Protein AF-E1NRY7-F1 (afdb_monomer)

Sequence (95 aa):
MFLQKSIFLHPTLELSDQSSWYYIGEILNELGKRLRSKGYDGYNLLSANGVAAGQSVKHFHFHVIPRKKNDGINAWPNFETKPNNTSDFFEKVKF

Radius of gyration: 16.64 Å; Cα contacts (8 Å, |Δi|>4): 71; chains: 1; bounding box: 38×37×38 Å

Organism: NCBI:txid879297

Foldseek 3Di:
DVVVVQCQQAPFPVVDDPVSVVVVVVVVVVVQVVLVVVPFPGKDWDWQGGVVSPRPDRYTDIDIGGHHVPPVDDPDDDCPDDPPDPPVVCVVPPD

Nearest PDB structures (foldseek):
  7p8p-assembly2_B  TM=8.524E-01  e=1.163E-02  Homo sapiens
  6fit-assembly1_A-2  TM=8.338E-01  e=1.017E-02  Homo sapiens
  3fit-assembly1_A-2  TM=7.633E-01  e=8.306E-03  Homo sapiens
  7p8p-assembly2_C  TM=8.706E-01  e=2.440E-02  Homo sapiens
  4fit-assembly1_A-2  TM=8.184E-01  e=1.629E-02  Homo sapiens

Mean predicted aligned error: 6.91 Å

Structure (mmCIF, N/CA/C/O backbone):
data_AF-E1NRY7-F1
#
_entry.id   AF-E1NRY7-F1
#
loop_
_atom_site.group_PDB
_atom_site.id
_atom_site.type_symbol
_atom_site.label_atom_id
_atom_site.label_alt_id
_atom_site.label_comp_id
_atom_site.label_asym_id
_atom_site.label_entity_id
_atom_site.labe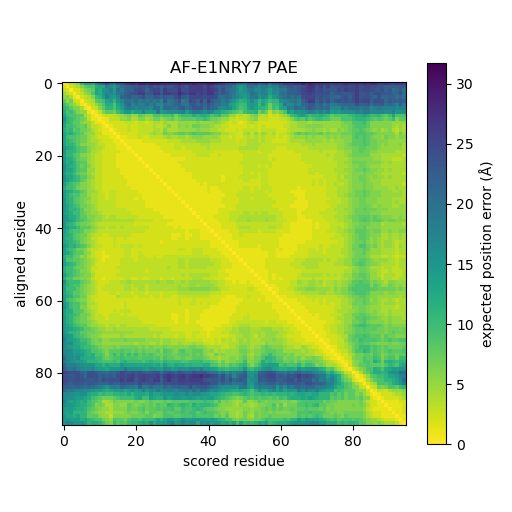l_seq_id
_atom_site.pdbx_PDB_ins_code
_atom_site.Cartn_x
_atom_site.Cartn_y
_atom_site.Cartn_z
_atom_site.occupancy
_atom_site.B_iso_or_equiv
_atom_site.auth_seq_id
_atom_site.auth_comp_id
_atom_site.auth_asym_id
_atom_site.auth_atom_id
_atom_site.pdbx_PDB_model_num
ATOM 1 N N . MET A 1 1 ? 16.464 -6.034 -23.395 1.00 46.00 1 MET A N 1
ATOM 2 C CA . MET A 1 1 ? 15.734 -5.038 -24.219 1.00 46.00 1 MET A CA 1
ATOM 3 C C . MET A 1 1 ? 14.198 -5.146 -24.143 1.00 46.00 1 MET A C 1
ATOM 5 O O . MET A 1 1 ? 13.545 -4.129 -24.321 1.00 46.00 1 MET A O 1
ATOM 9 N N . PHE A 1 2 ? 13.596 -6.313 -23.844 1.00 44.88 2 PHE A N 1
ATOM 10 C CA . PHE A 1 2 ? 12.127 -6.459 -23.715 1.00 44.88 2 PHE A CA 1
ATOM 11 C C . PHE A 1 2 ? 11.543 -6.006 -22.357 1.00 44.88 2 PHE A C 1
ATOM 13 O O . PHE A 1 2 ? 10.509 -5.345 -2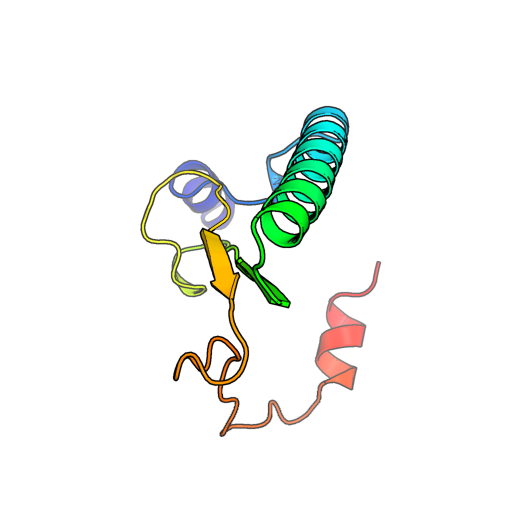2.340 1.00 44.88 2 PHE A O 1
ATOM 20 N N . LEU A 1 3 ? 12.228 -6.271 -21.236 1.00 49.75 3 LEU A N 1
ATOM 21 C CA . LEU A 1 3 ? 11.802 -5.843 -19.887 1.00 49.75 3 LEU A CA 1
ATOM 22 C C . LEU A 1 3 ? 11.664 -4.317 -19.755 1.00 49.75 3 LEU A C 1
ATOM 24 O O . LEU A 1 3 ? 10.681 -3.823 -19.212 1.00 49.75 3 LEU A O 1
ATOM 28 N N . GLN A 1 4 ? 12.600 -3.569 -20.344 1.00 47.81 4 GLN A N 1
ATOM 29 C CA . GLN A 1 4 ? 12.604 -2.106 -20.300 1.00 47.81 4 GLN A CA 1
ATOM 30 C C . GLN A 1 4 ? 11.377 -1.490 -20.988 1.00 47.81 4 GLN A C 1
ATOM 32 O O . GLN A 1 4 ? 10.865 -0.489 -20.511 1.00 47.81 4 GLN A O 1
ATOM 37 N N . LYS A 1 5 ? 10.850 -2.098 -22.065 1.00 46.72 5 LYS A N 1
ATOM 38 C CA . LYS A 1 5 ? 9.644 -1.592 -22.749 1.00 46.72 5 LYS A CA 1
ATOM 39 C C . LYS A 1 5 ? 8.358 -1.840 -21.951 1.00 46.72 5 LYS A C 1
ATOM 41 O O . LYS A 1 5 ? 7.434 -1.041 -22.040 1.00 46.72 5 LYS A O 1
ATOM 46 N N . SER A 1 6 ? 8.301 -2.922 -21.170 1.00 51.91 6 SER A N 1
ATOM 47 C CA . SER A 1 6 ? 7.141 -3.267 -20.334 1.00 51.91 6 SER A CA 1
ATOM 48 C C . SER A 1 6 ? 6.963 -2.307 -19.155 1.00 51.91 6 SER A C 1
ATOM 50 O O . SER A 1 6 ? 5.835 -1.925 -18.851 1.00 51.91 6 SER A O 1
ATOM 52 N N . ILE A 1 7 ? 8.067 -1.894 -18.524 1.00 54.91 7 ILE A N 1
ATOM 53 C CA . ILE A 1 7 ? 8.069 -0.984 -17.365 1.00 54.91 7 ILE A CA 1
ATOM 54 C C . ILE A 1 7 ? 7.437 0.376 -17.710 1.00 54.91 7 ILE A C 1
ATOM 56 O O . ILE A 1 7 ? 6.683 0.928 -16.917 1.00 54.91 7 ILE A O 1
ATOM 60 N N . PHE A 1 8 ? 7.646 0.890 -18.928 1.00 57.25 8 PHE A N 1
ATOM 61 C CA . PHE A 1 8 ? 7.015 2.147 -19.363 1.00 57.25 8 PHE A CA 1
ATOM 62 C C . PHE A 1 8 ? 5.531 2.008 -19.732 1.00 57.25 8 PHE A C 1
ATOM 64 O O . PHE A 1 8 ? 4.821 3.008 -19.801 1.00 57.25 8 PHE A O 1
ATOM 71 N N . LEU A 1 9 ? 5.047 0.787 -19.976 1.00 66.19 9 LEU A N 1
ATOM 72 C CA . LEU A 1 9 ? 3.634 0.526 -20.262 1.00 66.19 9 LEU A CA 1
ATOM 73 C C . LEU A 1 9 ? 2.817 0.308 -18.988 1.00 66.19 9 LEU A C 1
ATOM 75 O O . LEU A 1 9 ? 1.629 0.601 -19.007 1.00 66.19 9 LEU A O 1
ATOM 79 N N . HIS A 1 10 ? 3.424 -0.194 -17.912 1.00 77.19 10 HIS A N 1
ATOM 80 C CA . HIS A 1 10 ? 2.789 -0.353 -16.602 1.00 77.19 10 HIS A CA 1
ATOM 81 C C . HIS A 1 10 ? 3.778 0.103 -15.528 1.00 77.19 10 HIS A C 1
ATOM 83 O O . HIS A 1 10 ? 4.527 -0.726 -15.016 1.00 77.19 10 HIS A O 1
ATOM 89 N N . PRO A 1 11 ? 3.815 1.412 -15.222 1.00 83.75 11 PRO A N 1
ATOM 90 C CA . PRO A 1 11 ? 4.664 1.952 -14.178 1.00 83.75 11 PRO A CA 1
ATOM 91 C C . PRO A 1 11 ? 4.431 1.249 -12.842 1.00 83.75 11 PRO A C 1
ATOM 93 O O . PRO A 1 11 ? 3.293 1.125 -12.381 1.00 83.75 11 PRO A O 1
ATOM 96 N N . THR A 1 12 ? 5.524 0.825 -12.233 1.00 90.25 12 THR A N 1
ATOM 97 C CA . THR A 1 12 ? 5.601 0.072 -10.982 1.00 90.25 12 THR A CA 1
ATOM 98 C C . THR A 1 12 ? 6.397 0.857 -9.942 1.00 90.25 12 THR A C 1
ATOM 100 O O . THR A 1 12 ? 6.948 1.925 -10.224 1.00 90.25 12 THR A O 1
ATOM 103 N N . LEU A 1 13 ? 6.412 0.347 -8.715 1.00 91.44 13 LEU A N 1
ATOM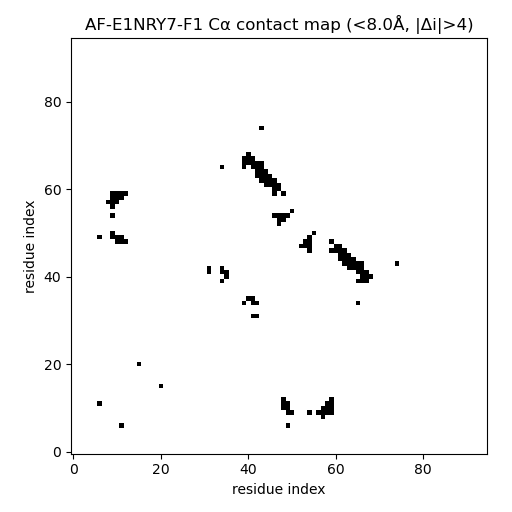 104 C CA . LEU A 1 13 ? 6.967 1.010 -7.537 1.00 91.44 13 LEU A CA 1
ATOM 105 C C . LEU A 1 13 ? 8.435 1.464 -7.715 1.00 91.44 13 LEU A C 1
ATOM 107 O O . LEU A 1 13 ? 8.832 2.506 -7.197 1.00 91.44 13 LEU A O 1
ATOM 111 N N . GLU A 1 14 ? 9.243 0.726 -8.477 1.00 88.81 14 GLU A N 1
ATOM 112 C CA . GLU A 1 14 ? 10.668 1.005 -8.691 1.00 88.81 14 GLU A CA 1
ATOM 113 C C . GLU A 1 14 ? 10.954 2.270 -9.517 1.00 88.81 14 GLU A C 1
ATOM 115 O O . GLU A 1 14 ? 12.105 2.687 -9.619 1.00 88.81 14 GLU A O 1
ATOM 120 N N . LEU A 1 15 ? 9.926 2.895 -10.100 1.00 86.62 15 LEU A N 1
ATOM 121 C CA . LEU A 1 15 ? 10.064 4.151 -10.842 1.00 86.62 15 LEU A CA 1
ATOM 122 C C . LEU A 1 15 ? 9.980 5.398 -9.954 1.00 86.62 15 LEU A C 1
ATOM 124 O O . LEU A 1 15 ? 10.324 6.488 -10.411 1.00 86.62 15 LEU A O 1
ATOM 128 N N . SER A 1 16 ? 9.504 5.268 -8.714 1.00 89.06 16 SER A N 1
ATOM 129 C CA . SER A 1 16 ? 9.422 6.387 -7.774 1.00 89.06 16 SER A CA 1
ATOM 130 C C . SER A 1 16 ? 10.781 6.672 -7.135 1.00 89.06 16 SER A C 1
ATOM 132 O O . SER A 1 16 ? 11.451 5.769 -6.637 1.00 89.06 16 SER A O 1
ATOM 134 N N . ASP A 1 17 ? 11.174 7.946 -7.115 1.00 93.12 17 ASP A N 1
ATOM 135 C CA . ASP A 1 17 ? 12.384 8.395 -6.429 1.00 93.12 17 ASP A CA 1
ATOM 136 C C . ASP A 1 17 ? 12.219 8.391 -4.894 1.00 93.12 17 ASP A C 1
ATOM 138 O O . ASP A 1 17 ? 11.119 8.252 -4.351 1.00 93.12 17 ASP A O 1
ATOM 142 N N . GLN A 1 18 ? 13.330 8.570 -4.176 1.00 93.88 18 GLN A N 1
ATOM 143 C CA . GLN A 1 18 ? 13.359 8.545 -2.712 1.00 93.88 18 GLN A CA 1
ATOM 144 C C . GLN A 1 18 ? 12.446 9.599 -2.061 1.00 93.88 18 GLN A C 1
ATOM 146 O O . GLN A 1 18 ? 11.812 9.313 -1.045 1.00 93.88 18 GLN A O 1
ATOM 151 N N . SER A 1 19 ? 12.362 10.806 -2.625 1.00 96.25 19 SER A N 1
ATOM 152 C CA . SER A 1 19 ? 11.504 11.865 -2.086 1.00 96.25 19 SER A CA 1
ATOM 153 C C . SER A 1 19 ? 10.027 11.537 -2.298 1.00 96.25 19 SER A C 1
ATOM 155 O O . SER A 1 19 ? 9.231 11.652 -1.366 1.00 96.25 19 SER A O 1
ATOM 157 N N . SER A 1 20 ? 9.673 11.013 -3.475 1.00 93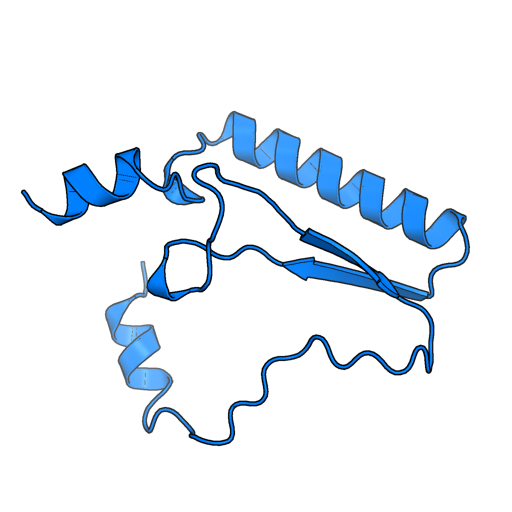.81 20 SER A N 1
ATOM 158 C CA . SER A 1 20 ? 8.333 10.503 -3.770 1.00 93.81 20 SER A CA 1
ATOM 159 C C . SER A 1 20 ? 7.923 9.416 -2.772 1.00 93.81 20 SER A C 1
ATOM 161 O O . SER A 1 20 ? 6.829 9.472 -2.211 1.00 93.81 20 SER A O 1
ATOM 163 N N . TRP A 1 21 ? 8.817 8.470 -2.475 1.00 94.62 21 TRP A N 1
ATOM 164 C CA . TRP A 1 21 ? 8.573 7.426 -1.476 1.00 94.62 21 TRP A CA 1
ATOM 165 C C . TRP A 1 21 ? 8.366 7.960 -0.064 1.00 94.62 21 TRP A C 1
ATOM 167 O O . TRP A 1 21 ? 7.463 7.494 0.633 1.00 94.62 21 TRP A O 1
ATOM 177 N N . TYR A 1 22 ? 9.163 8.948 0.345 1.00 96.88 22 TYR A N 1
ATOM 178 C CA . TYR A 1 22 ? 8.981 9.619 1.628 1.00 96.88 22 TYR A CA 1
ATOM 179 C C . TYR A 1 22 ? 7.575 10.229 1.734 1.00 96.88 22 TYR A C 1
ATOM 181 O O . TYR A 1 22 ? 6.843 9.938 2.680 1.00 96.88 22 TYR A O 1
ATOM 189 N N . TYR A 1 23 ? 7.147 10.995 0.725 1.00 97.19 23 TYR A N 1
ATOM 190 C CA . TYR A 1 23 ? 5.814 11.605 0.720 1.00 97.19 23 TYR A CA 1
ATOM 191 C C . TYR A 1 23 ? 4.681 10.578 0.668 1.00 97.19 23 TYR A C 1
ATOM 193 O O . TYR A 1 23 ? 3.675 10.746 1.354 1.00 97.19 23 TYR A O 1
ATOM 201 N N . ILE A 1 24 ? 4.835 9.496 -0.099 1.00 95.31 24 ILE A N 1
ATOM 202 C CA . ILE A 1 24 ? 3.870 8.390 -0.115 1.00 95.31 24 ILE A CA 1
ATOM 203 C C . ILE A 1 24 ? 3.735 7.783 1.285 1.00 95.31 24 ILE A C 1
ATOM 205 O O . ILE A 1 24 ? 2.615 7.577 1.749 1.00 95.31 24 ILE A O 1
ATOM 209 N N . GLY A 1 25 ? 4.851 7.534 1.975 1.00 96.00 25 GLY A N 1
ATOM 210 C CA . GLY A 1 25 ? 4.853 7.017 3.344 1.00 96.00 25 GLY A CA 1
ATOM 211 C C . GLY A 1 25 ? 4.097 7.928 4.313 1.00 96.00 25 GLY A C 1
ATOM 212 O O . GLY A 1 25 ? 3.218 7.457 5.038 1.00 96.00 25 GLY A O 1
ATOM 213 N N . GLU A 1 26 ? 4.367 9.233 4.260 1.00 98.38 26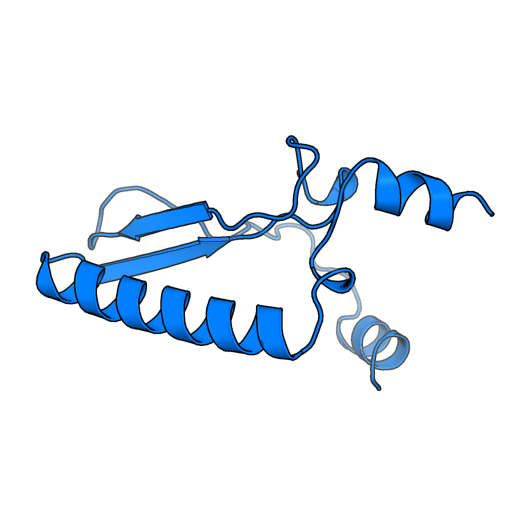 GLU A N 1
ATOM 214 C CA . GLU A 1 26 ? 3.671 10.237 5.074 1.00 98.38 26 GLU A CA 1
ATOM 215 C C . GLU A 1 26 ? 2.160 10.253 4.795 1.00 98.38 26 GLU A C 1
ATOM 217 O O . GLU A 1 26 ? 1.346 10.220 5.722 1.00 98.38 26 GLU A O 1
ATOM 222 N N . ILE A 1 27 ? 1.762 10.217 3.519 1.00 97.69 27 ILE A N 1
ATOM 223 C CA . ILE A 1 27 ? 0.350 10.187 3.114 1.00 97.69 27 ILE A CA 1
ATOM 224 C C . ILE A 1 27 ? -0.341 8.915 3.618 1.00 97.69 27 ILE A C 1
ATOM 226 O O . ILE A 1 27 ? -1.440 8.994 4.170 1.00 97.69 27 ILE A O 1
ATOM 230 N N . LEU A 1 28 ? 0.278 7.743 3.447 1.00 96.69 28 LEU A N 1
ATOM 231 C CA . LEU A 1 28 ? -0.293 6.465 3.883 1.00 96.69 28 LEU A CA 1
ATOM 232 C C . LEU A 1 28 ? -0.416 6.387 5.412 1.00 96.69 28 LEU A C 1
ATOM 234 O O . LEU A 1 28 ? -1.409 5.859 5.921 1.00 96.69 28 LEU A O 1
ATOM 238 N N . ASN A 1 29 ? 0.545 6.955 6.145 1.00 97.81 29 ASN A N 1
ATOM 239 C CA . ASN A 1 29 ? 0.498 7.067 7.602 1.00 97.81 29 ASN A CA 1
ATOM 240 C C . ASN A 1 29 ? -0.678 7.946 8.061 1.00 97.81 29 ASN A C 1
ATOM 242 O O . ASN A 1 29 ? -1.503 7.520 8.876 1.00 97.81 29 ASN A O 1
ATOM 246 N N . GLU A 1 30 ? -0.809 9.148 7.496 1.00 98.44 30 GLU A N 1
ATOM 247 C CA . GLU A 1 30 ? -1.909 10.063 7.816 1.00 98.44 30 GLU A CA 1
ATOM 248 C C . GLU A 1 30 ? -3.275 9.497 7.422 1.00 98.44 30 GLU A C 1
ATOM 250 O O . GLU A 1 30 ? -4.249 9.615 8.173 1.00 98.44 30 GLU A O 1
ATOM 255 N N . LEU A 1 31 ? -3.357 8.814 6.280 1.00 98.25 31 LEU A N 1
ATOM 256 C CA . LEU A 1 31 ? -4.564 8.112 5.862 1.00 98.25 31 LEU A CA 1
ATOM 257 C C . LEU A 1 31 ? -4.961 7.038 6.879 1.00 98.25 31 LEU A C 1
ATOM 259 O O . LEU A 1 31 ? -6.124 6.974 7.276 1.00 98.25 31 LEU A O 1
ATOM 263 N N . GLY A 1 32 ? -4.001 6.245 7.358 1.00 97.94 32 GLY A N 1
ATOM 264 C CA . GLY A 1 32 ? -4.239 5.233 8.383 1.00 97.94 32 GLY A CA 1
ATOM 265 C C . GLY A 1 32 ? -4.802 5.815 9.680 1.00 97.94 32 GLY A C 1
ATOM 266 O O . GLY A 1 32 ? -5.799 5.312 10.206 1.00 97.94 32 GLY A O 1
ATOM 267 N N . LYS A 1 33 ? -4.225 6.922 10.166 1.00 98.38 33 LYS A N 1
ATOM 268 C CA . LYS A 1 33 ? -4.727 7.648 11.347 1.00 98.38 33 LYS A CA 1
ATOM 269 C C . LYS A 1 33 ? -6.156 8.153 11.135 1.00 98.38 33 LYS A C 1
ATOM 271 O O . LYS A 1 33 ? -7.006 7.987 12.012 1.00 98.38 33 LYS A O 1
ATOM 276 N N . ARG A 1 34 ? -6.447 8.725 9.962 1.00 98.50 34 ARG A N 1
ATOM 277 C CA . ARG A 1 34 ? -7.783 9.234 9.606 1.00 98.50 34 ARG A CA 1
ATOM 278 C C . ARG A 1 34 ? -8.825 8.127 9.501 1.00 98.50 34 ARG A C 1
ATOM 280 O O . ARG A 1 34 ? -9.948 8.312 9.952 1.00 98.50 34 ARG A O 1
ATOM 287 N N . LEU A 1 35 ? -8.480 6.971 8.940 1.00 98.38 35 LEU A N 1
ATOM 288 C CA . LEU A 1 35 ? -9.403 5.835 8.883 1.00 98.38 35 LEU A CA 1
ATOM 289 C C . LEU A 1 35 ? -9.753 5.346 10.292 1.00 98.38 35 LEU A C 1
ATOM 291 O O . LEU A 1 35 ? -10.929 5.161 10.604 1.00 98.38 35 LEU A O 1
ATOM 295 N N . ARG A 1 36 ? -8.761 5.236 11.182 1.00 97.75 36 ARG A N 1
ATOM 296 C CA . ARG A 1 36 ? -9.009 4.870 12.585 1.00 97.75 36 ARG A CA 1
ATOM 297 C C . ARG A 1 36 ? -9.892 5.888 13.304 1.00 97.75 36 ARG A C 1
ATOM 299 O O . ARG A 1 36 ? -10.844 5.494 13.970 1.00 97.75 36 ARG A O 1
ATOM 306 N N . SER A 1 37 ? -9.651 7.189 13.122 1.00 98.38 37 SER A N 1
ATOM 307 C CA . SER A 1 37 ? -10.486 8.230 13.746 1.00 98.38 37 SER A CA 1
ATOM 308 C C . SER A 1 37 ? -11.925 8.266 13.217 1.00 98.38 37 SER A C 1
ATOM 310 O O . SER A 1 37 ? -12.816 8.785 13.886 1.00 98.38 37 SER A O 1
ATOM 312 N N . LYS A 1 38 ? -12.180 7.681 12.040 1.00 98.25 38 LYS A N 1
ATOM 313 C CA . LYS A 1 38 ? -13.520 7.486 11.467 1.00 98.25 38 LYS A CA 1
ATOM 314 C C . LYS A 1 38 ? -14.185 6.165 11.879 1.00 98.25 38 LYS A C 1
ATOM 316 O O . LYS A 1 38 ? -15.263 5.858 11.374 1.00 98.25 38 LYS A O 1
ATOM 321 N N . GLY A 1 39 ? -13.589 5.408 12.802 1.00 97.88 39 GLY A N 1
ATOM 322 C CA . GLY A 1 39 ? -14.185 4.195 13.365 1.00 97.88 39 GLY A CA 1
ATOM 323 C C . GLY A 1 39 ? -14.015 2.943 12.503 1.00 97.88 39 GLY A C 1
ATOM 324 O O . GLY A 1 39 ? -14.829 2.025 12.597 1.00 97.88 39 GLY A O 1
ATOM 325 N N . TYR A 1 40 ? -12.996 2.908 11.640 1.00 98.31 40 TYR A N 1
ATOM 326 C CA . TYR A 1 40 ? -12.544 1.667 11.010 1.00 98.31 40 TYR A CA 1
ATOM 327 C C . TYR A 1 40 ? -11.543 0.948 11.922 1.00 98.31 40 TYR A C 1
ATOM 329 O O . TYR A 1 40 ? -10.640 1.571 12.485 1.00 98.31 40 TYR A O 1
ATOM 337 N N . ASP A 1 41 ? -11.677 -0.372 12.034 1.00 97.19 41 ASP A N 1
ATOM 338 C CA . ASP A 1 41 ? -10.827 -1.206 12.897 1.00 97.19 41 ASP A CA 1
ATOM 339 C C . ASP A 1 41 ? -9.443 -1.453 12.270 1.00 97.19 41 ASP A C 1
ATOM 341 O O . ASP A 1 41 ? -8.437 -1.669 12.954 1.00 97.19 41 ASP A O 1
ATOM 345 N N . GLY A 1 42 ? -9.371 -1.367 10.942 1.00 95.50 42 GLY A N 1
ATOM 346 C CA . GLY A 1 42 ? -8.142 -1.496 10.176 1.00 95.50 42 GLY A CA 1
ATOM 347 C C . GLY A 1 42 ? -8.326 -1.054 8.732 1.00 95.50 42 GLY A C 1
ATOM 348 O O . GLY A 1 42 ? -9.341 -0.468 8.361 1.00 95.50 42 GLY A O 1
ATOM 349 N N . TYR A 1 43 ? -7.323 -1.329 7.911 1.00 96.12 43 TYR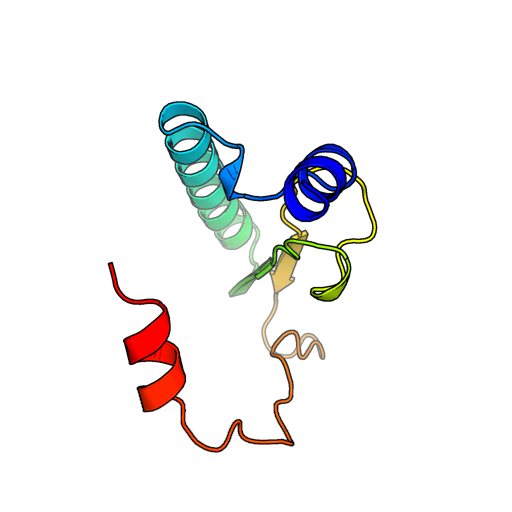 A N 1
ATOM 350 C CA . TYR A 1 43 ? -7.361 -1.096 6.473 1.00 96.12 43 TYR A CA 1
ATOM 351 C C . TYR A 1 43 ? -6.355 -2.021 5.785 1.00 96.12 43 TYR A C 1
ATOM 353 O O . TYR A 1 43 ? -5.322 -2.358 6.365 1.00 96.12 43 TYR A O 1
ATOM 361 N N . ASN A 1 44 ? -6.648 -2.432 4.554 1.00 95.69 44 ASN A N 1
ATOM 362 C CA . ASN A 1 44 ? -5.662 -3.065 3.685 1.00 95.69 44 ASN A CA 1
ATOM 363 C C . ASN A 1 44 ? -5.058 -2.010 2.757 1.00 95.69 44 ASN A C 1
ATOM 365 O O . ASN A 1 44 ? -5.789 -1.194 2.193 1.00 95.69 44 ASN A O 1
ATOM 369 N N . LEU A 1 45 ? -3.736 -2.056 2.595 1.00 94.50 45 LEU A N 1
ATOM 370 C CA . LEU A 1 45 ? -3.003 -1.351 1.549 1.00 94.50 45 LEU A CA 1
ATOM 371 C C . LEU A 1 45 ? -2.492 -2.397 0.566 1.00 94.50 45 LEU A C 1
ATOM 373 O O . LEU A 1 45 ? -1.757 -3.296 0.968 1.00 94.50 45 LEU A O 1
ATOM 377 N N . LEU A 1 46 ? -2.900 -2.302 -0.695 1.00 92.81 46 LEU A N 1
ATOM 378 C CA . LEU A 1 46 ? -2.522 -3.261 -1.733 1.00 92.81 46 LEU A CA 1
ATOM 379 C C . LEU A 1 46 ? -1.939 -2.512 -2.925 1.00 92.81 46 LEU A C 1
ATOM 381 O O . LEU A 1 46 ? -2.447 -1.460 -3.306 1.00 92.81 46 LEU A O 1
ATOM 385 N N . SER A 1 47 ? -0.903 -3.068 -3.538 1.00 93.38 47 SER A N 1
ATOM 386 C CA . SER A 1 47 ? -0.361 -2.574 -4.799 1.00 93.38 47 SER A CA 1
ATOM 387 C C . SER A 1 47 ? 0.027 -3.767 -5.660 1.00 93.38 47 SER A C 1
ATOM 389 O O . SER A 1 47 ? 0.798 -4.626 -5.229 1.00 93.38 47 SER A O 1
ATOM 391 N N . ALA A 1 48 ? -0.537 -3.832 -6.861 1.00 93.44 48 ALA A N 1
ATOM 392 C CA . ALA A 1 48 ? -0.114 -4.774 -7.882 1.00 93.44 48 ALA A CA 1
ATOM 393 C C . ALA A 1 48 ? 0.959 -4.099 -8.737 1.00 93.44 48 ALA A C 1
ATOM 395 O O . ALA A 1 48 ? 0.722 -3.028 -9.294 1.00 93.44 48 ALA A O 1
ATOM 396 N N . ASN A 1 49 ? 2.130 -4.725 -8.830 1.00 93.62 49 ASN A N 1
ATOM 397 C CA . ASN A 1 49 ? 3.266 -4.195 -9.574 1.00 93.62 49 ASN A CA 1
ATOM 398 C C . ASN A 1 49 ? 3.554 -5.113 -10.762 1.00 93.62 49 ASN A C 1
ATOM 400 O O . ASN A 1 49 ? 4.143 -6.182 -10.616 1.00 93.62 49 ASN A O 1
ATOM 404 N N . GLY A 1 50 ? 3.075 -4.698 -11.934 1.00 91.88 50 GLY A N 1
ATOM 405 C CA . GLY A 1 50 ? 3.126 -5.444 -13.182 1.00 91.88 50 GLY A CA 1
ATOM 406 C C . GLY A 1 50 ? 1.846 -6.230 -13.479 1.00 91.88 50 GLY A C 1
ATOM 407 O O . GLY A 1 50 ? 1.094 -6.633 -12.590 1.00 91.88 50 GLY A O 1
ATOM 408 N N . VAL A 1 51 ? 1.613 -6.486 -14.770 1.00 90.81 51 VAL A N 1
ATOM 409 C CA . VAL A 1 51 ? 0.412 -7.183 -15.274 1.00 90.81 51 VAL A CA 1
ATOM 410 C C . VAL A 1 51 ? 0.253 -8.571 -14.645 1.00 90.81 51 VAL A C 1
ATOM 412 O O . VAL A 1 51 ? -0.852 -8.951 -14.273 1.00 90.81 51 VAL A O 1
ATOM 415 N N . ALA A 1 52 ? 1.355 -9.307 -14.461 1.00 89.62 52 ALA A N 1
ATOM 416 C CA . ALA A 1 52 ? 1.342 -10.635 -13.840 1.00 89.62 52 ALA A CA 1
ATOM 417 C C . ALA A 1 52 ? 0.904 -10.611 -12.363 1.00 89.62 52 ALA A C 1
ATOM 419 O O . ALA A 1 52 ? 0.369 -11.599 -11.871 1.00 89.62 52 ALA A O 1
ATOM 420 N N . ALA A 1 53 ? 1.093 -9.482 -11.672 1.00 90.44 53 ALA A N 1
ATOM 421 C CA . ALA A 1 53 ? 0.612 -9.266 -10.310 1.00 90.44 53 ALA A CA 1
ATOM 422 C C . ALA A 1 53 ? -0.841 -8.751 -10.261 1.00 90.44 53 ALA A C 1
ATOM 424 O O . ALA A 1 53 ? -1.356 -8.485 -9.178 1.00 90.44 53 ALA A O 1
ATOM 425 N N . GLY A 1 54 ? -1.501 -8.587 -11.415 1.00 91.25 54 GLY A N 1
ATOM 426 C CA . GLY A 1 54 ? -2.876 -8.093 -11.522 1.00 91.25 54 GLY A CA 1
ATOM 427 C C . GLY A 1 54 ? -3.007 -6.581 -11.729 1.00 91.25 54 GLY A C 1
ATOM 428 O O . GLY A 1 54 ? -4.110 -6.053 -11.603 1.00 91.25 54 GLY A O 1
ATOM 429 N N . GLN A 1 55 ? -1.924 -5.863 -12.054 1.00 93.88 55 GLN A N 1
ATOM 430 C CA . GLN A 1 55 ? -2.005 -4.429 -12.342 1.00 93.88 55 GLN A CA 1
ATOM 431 C C . GLN A 1 55 ? -2.757 -4.194 -13.659 1.00 93.88 55 GLN A C 1
ATOM 433 O O . GLN A 1 55 ? -2.241 -4.468 -14.742 1.00 93.88 55 GLN A O 1
ATOM 438 N N . SER A 1 56 ? -3.982 -3.680 -13.562 1.00 90.88 56 SER A N 1
ATOM 439 C CA . SER A 1 56 ? -4.856 -3.429 -14.715 1.00 90.88 56 SER A CA 1
ATOM 440 C C . SER A 1 56 ? -4.723 -2.015 -15.281 1.00 90.88 56 SER A C 1
ATOM 442 O O . SER A 1 56 ? -4.942 -1.809 -16.475 1.00 90.88 56 SER A O 1
ATOM 444 N N . VAL A 1 57 ? -4.344 -1.038 -14.447 1.00 89.56 57 VAL A N 1
ATOM 445 C CA . VAL A 1 57 ? -4.165 0.359 -14.861 1.00 89.56 57 VAL A CA 1
ATOM 446 C C . VAL A 1 57 ? -2.684 0.696 -14.993 1.00 89.56 57 VAL A C 1
ATOM 448 O O . VAL A 1 57 ? -1.865 0.356 -14.142 1.00 89.56 57 VAL A O 1
ATOM 451 N N . LYS A 1 58 ? -2.352 1.410 -16.068 1.00 89.75 58 LYS A N 1
ATOM 452 C CA . LYS A 1 58 ? -0.994 1.785 -16.485 1.00 89.75 58 LYS A CA 1
ATOM 453 C C . LYS A 1 58 ? -0.406 2.956 -15.687 1.00 89.75 58 LYS A C 1
ATOM 455 O O . LYS A 1 58 ? 0.186 3.867 -16.256 1.00 89.75 58 LYS A O 1
ATOM 460 N N . HIS A 1 59 ? -0.576 2.941 -14.372 1.00 89.56 59 HIS A N 1
ATOM 461 C CA . HIS A 1 59 ? 0.120 3.826 -13.444 1.00 89.56 59 HIS A CA 1
ATOM 462 C C . HIS A 1 59 ? 0.321 3.104 -12.115 1.00 89.56 59 HIS A C 1
ATOM 464 O O . HIS A 1 59 ? -0.490 2.257 -11.732 1.00 89.56 59 HIS A O 1
ATOM 470 N N . PHE A 1 60 ? 1.375 3.463 -11.392 1.00 90.56 60 PHE A N 1
ATOM 471 C CA . PHE A 1 60 ? 1.566 3.002 -10.026 1.00 90.56 60 PHE A CA 1
ATOM 472 C C . PHE A 1 60 ? 0.452 3.567 -9.132 1.00 90.56 60 PHE A C 1
ATOM 474 O O . PHE A 1 60 ? 0.071 4.734 -9.253 1.00 90.56 60 PHE A O 1
ATOM 481 N N . HIS A 1 61 ? -0.132 2.720 -8.287 1.00 93.00 61 HIS A N 1
ATOM 482 C CA . HIS A 1 61 ? -1.163 3.112 -7.333 1.00 93.00 61 HIS A CA 1
ATOM 483 C C . HIS A 1 61 ? -1.252 2.137 -6.163 1.00 93.00 61 HIS A C 1
ATOM 485 O O . HIS A 1 61 ? -0.774 0.999 -6.215 1.00 93.00 61 HIS A O 1
ATOM 491 N N . PHE A 1 62 ? -1.922 2.613 -5.117 1.00 93.88 62 PHE A N 1
ATOM 492 C CA . PHE A 1 62 ? -2.347 1.818 -3.979 1.00 93.88 62 PHE A CA 1
ATOM 493 C C . PHE A 1 62 ? -3.868 1.720 -3.965 1.00 93.88 62 PHE A C 1
ATOM 495 O O . PHE A 1 62 ? -4.568 2.722 -4.114 1.00 93.88 62 PHE A O 1
ATOM 502 N N . HIS A 1 63 ? -4.379 0.523 -3.709 1.00 93.69 63 HIS A N 1
ATOM 503 C CA . HIS A 1 63 ? -5.730 0.350 -3.206 1.00 93.69 63 HIS A CA 1
ATOM 504 C C . HIS A 1 63 ? -5.720 0.519 -1.692 1.00 93.69 63 HIS A C 1
ATOM 506 O O . HIS A 1 63 ? -4.866 -0.040 -1.000 1.00 93.69 63 HIS A O 1
ATOM 512 N N . VAL A 1 64 ? -6.708 1.251 -1.186 1.00 94.94 64 VAL A N 1
ATOM 513 C CA . VAL A 1 64 ? -6.958 1.396 0.244 1.00 94.94 64 VAL A CA 1
ATOM 514 C C . VAL A 1 64 ? -8.354 0.879 0.513 1.00 94.94 64 VAL A C 1
ATOM 516 O O . VAL A 1 64 ? -9.328 1.416 -0.010 1.00 94.94 64 VAL A O 1
ATOM 519 N N . ILE A 1 65 ? -8.446 -0.172 1.319 1.00 94.81 65 ILE A N 1
ATOM 520 C CA . ILE A 1 65 ? -9.715 -0.814 1.654 1.00 94.81 65 ILE A CA 1
ATOM 521 C C . ILE A 1 65 ? -9.913 -0.660 3.161 1.00 94.81 65 ILE A C 1
ATOM 523 O O . ILE A 1 65 ? -9.286 -1.403 3.919 1.00 94.81 65 ILE A O 1
ATOM 527 N N . PRO A 1 66 ? -10.719 0.311 3.627 1.00 96.31 66 PRO A N 1
ATOM 528 C CA . PRO A 1 66 ? -11.072 0.435 5.037 1.00 96.31 66 PRO A CA 1
ATOM 529 C C . PRO A 1 66 ? -11.802 -0.820 5.521 1.00 96.31 66 PRO A C 1
ATOM 531 O O . PRO A 1 66 ? -12.653 -1.352 4.812 1.00 96.31 66 PRO A O 1
ATOM 534 N N . ARG A 1 67 ? -11.473 -1.299 6.722 1.00 96.88 67 ARG A N 1
ATOM 535 C CA . ARG A 1 67 ? -11.968 -2.572 7.259 1.00 96.88 67 ARG A CA 1
ATOM 536 C C . ARG A 1 67 ? -12.713 -2.374 8.565 1.00 96.88 67 ARG A C 1
ATOM 538 O O . ARG A 1 67 ? -12.333 -1.541 9.392 1.00 96.88 67 ARG A O 1
ATOM 545 N N . LYS A 1 68 ? -13.736 -3.197 8.766 1.00 96.88 68 LYS A N 1
ATOM 546 C CA . LYS A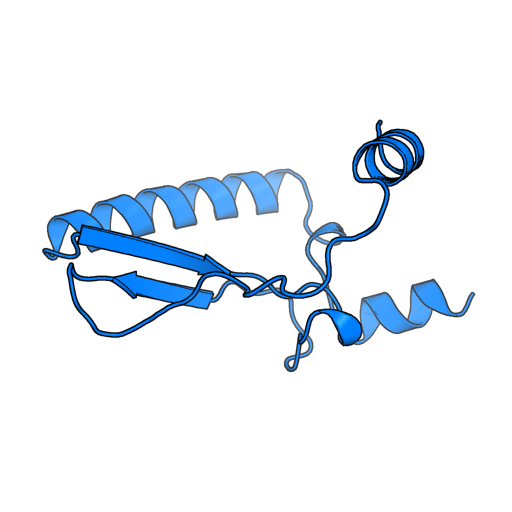 1 68 ? -14.373 -3.394 10.069 1.00 96.88 68 LYS A CA 1
ATOM 547 C C .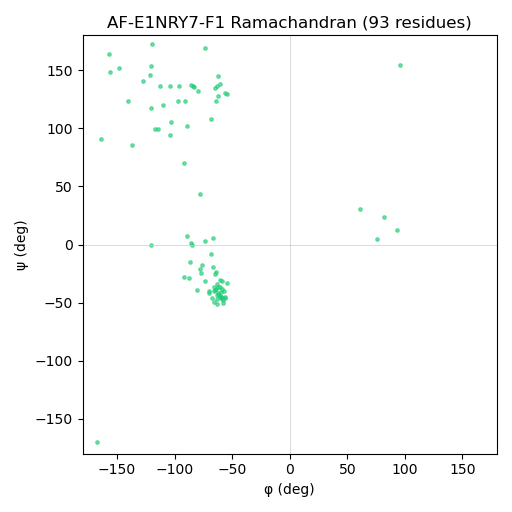 LYS A 1 68 ? -14.277 -4.853 10.477 1.00 96.88 68 LYS A C 1
ATOM 549 O O . LYS A 1 68 ? -14.201 -5.749 9.637 1.00 96.88 68 LYS A O 1
ATOM 554 N N . LYS A 1 69 ? -14.288 -5.105 11.782 1.00 96.12 69 LYS A N 1
ATOM 555 C CA . LYS A 1 69 ? -14.369 -6.462 12.312 1.00 96.12 69 LYS A CA 1
ATOM 556 C C . LYS A 1 69 ? -15.615 -7.143 11.740 1.00 96.12 69 LYS A C 1
ATOM 558 O O . LYS A 1 69 ? -16.707 -6.586 11.799 1.00 96.12 69 LYS A O 1
ATOM 563 N N . ASN A 1 70 ? -15.436 -8.355 11.217 1.00 95.44 70 ASN A N 1
ATOM 564 C CA . ASN A 1 70 ? -16.500 -9.174 10.629 1.00 95.44 70 ASN A CA 1
ATOM 565 C C . ASN A 1 70 ? -17.204 -8.544 9.406 1.00 95.44 70 ASN A C 1
ATOM 567 O O . ASN A 1 70 ? -18.371 -8.832 9.167 1.00 95.44 70 ASN A O 1
ATOM 571 N N . ASP A 1 71 ? -16.514 -7.726 8.605 1.00 95.88 71 ASP A N 1
ATOM 572 C CA . ASP A 1 71 ? -17.071 -7.143 7.368 1.00 95.88 71 ASP A CA 1
ATOM 573 C C . ASP A 1 71 ? -17.219 -8.133 6.191 1.00 95.88 71 ASP A C 1
ATOM 575 O O . ASP A 1 71 ? -17.617 -7.740 5.097 1.00 95.88 71 ASP A O 1
ATOM 579 N N . GLY A 1 72 ? -16.905 -9.415 6.401 1.00 94.69 72 GLY A N 1
ATOM 580 C CA . GLY A 1 72 ? -17.055 -10.473 5.399 1.00 94.69 72 GLY A CA 1
ATOM 581 C C . GLY A 1 72 ? -15.995 -10.470 4.293 1.00 94.69 72 GLY A C 1
ATOM 582 O O . GLY A 1 72 ? -16.080 -11.290 3.382 1.00 94.69 72 GLY A O 1
ATOM 583 N N . ILE A 1 73 ? -14.986 -9.594 4.357 1.00 90.81 73 ILE A N 1
ATOM 584 C CA . ILE A 1 73 ? -13.941 -9.496 3.332 1.00 90.81 73 ILE A CA 1
ATOM 585 C C . ILE A 1 73 ? -12.696 -10.282 3.768 1.00 90.81 73 ILE A C 1
ATOM 587 O O . ILE A 1 73 ? -12.080 -9.984 4.793 1.00 90.81 73 ILE A O 1
ATOM 591 N N . ASN A 1 74 ? -12.248 -11.242 2.955 1.00 87.06 74 ASN A N 1
ATOM 592 C CA . ASN A 1 74 ? -10.909 -11.819 3.086 1.00 87.06 74 ASN A CA 1
ATOM 593 C C . ASN A 1 74 ? -9.989 -11.254 1.996 1.00 87.06 74 ASN A C 1
ATOM 595 O O . ASN A 1 74 ? -9.961 -11.751 0.877 1.00 87.06 74 ASN A O 1
ATOM 599 N N . ALA A 1 75 ? -9.256 -10.192 2.329 1.00 82.12 75 ALA A N 1
ATOM 600 C CA . ALA A 1 75 ? -8.300 -9.556 1.420 1.00 82.12 75 ALA A CA 1
ATOM 601 C C . ALA A 1 75 ? -6.914 -10.232 1.423 1.00 82.12 75 ALA A C 1
ATOM 603 O O . ALA A 1 75 ? -6.008 -9.763 0.736 1.00 82.12 75 ALA A O 1
ATOM 604 N N . TRP A 1 76 ? -6.717 -11.283 2.227 1.00 80.75 76 TRP A N 1
ATOM 605 C CA . TRP A 1 76 ? -5.448 -11.999 2.272 1.00 80.75 76 TRP A CA 1
ATOM 606 C C . TRP A 1 76 ? -5.382 -13.034 1.141 1.00 80.75 76 TRP A C 1
ATOM 608 O O . TRP A 1 76 ? -6.365 -13.750 0.934 1.00 80.75 76 TRP A O 1
ATOM 618 N N . PRO A 1 77 ? -4.258 -13.152 0.411 1.00 75.31 77 PRO A N 1
ATOM 619 C CA . PRO A 1 77 ? -4.147 -14.151 -0.642 1.00 75.31 77 PRO A CA 1
ATOM 620 C C . PRO A 1 77 ? -4.243 -15.568 -0.064 1.00 75.31 77 PRO A C 1
ATOM 622 O O . PRO A 1 77 ? -3.616 -15.884 0.950 1.00 75.31 77 PRO A O 1
ATOM 625 N N . ASN A 1 78 ? -5.007 -16.433 -0.729 1.00 79.19 78 ASN A N 1
ATOM 626 C CA . ASN A 1 78 ? -5.060 -17.852 -0.404 1.00 79.19 78 ASN A CA 1
ATOM 627 C C . ASN A 1 78 ? -3.971 -18.593 -1.193 1.00 79.19 78 ASN A C 1
ATOM 629 O O . ASN A 1 78 ? -4.109 -18.828 -2.393 1.00 79.19 78 ASN A O 1
ATOM 633 N N . PHE A 1 79 ? -2.868 -18.929 -0.529 1.00 69.50 79 PHE A N 1
ATOM 634 C CA . PHE A 1 79 ? -1.761 -19.671 -1.129 1.00 69.50 79 PHE A CA 1
ATOM 635 C C . PHE A 1 79 ? -1.951 -21.178 -0.905 1.00 69.50 79 PHE A C 1
ATOM 637 O O . PHE A 1 79 ? -1.224 -21.794 -0.127 1.00 69.50 79 PHE A O 1
ATOM 644 N N . GLU A 1 80 ? -2.938 -21.782 -1.572 1.00 67.81 80 GLU A N 1
ATOM 645 C CA . GLU A 1 80 ? -3.180 -23.236 -1.483 1.00 67.81 80 GLU A CA 1
ATOM 646 C C . GLU A 1 80 ? -2.001 -24.053 -2.041 1.00 67.81 80 GLU A C 1
ATOM 648 O O . GLU A 1 80 ? -1.755 -25.184 -1.624 1.00 67.81 80 GLU A O 1
ATOM 653 N N . THR A 1 81 ? -1.199 -23.453 -2.923 1.00 57.22 81 THR A N 1
ATOM 654 C CA . THR A 1 81 ? 0.043 -24.025 -3.442 1.00 57.22 81 THR A CA 1
ATOM 655 C C . THR A 1 81 ? 1.242 -23.370 -2.763 1.00 57.22 81 THR A C 1
ATOM 657 O O . THR A 1 81 ? 1.597 -22.228 -3.066 1.00 57.22 81 THR A O 1
ATOM 660 N N . LYS A 1 82 ? 1.891 -24.090 -1.844 1.00 59.72 82 LYS A N 1
ATOM 661 C CA . LYS A 1 82 ? 3.167 -23.659 -1.260 1.00 59.72 82 LYS A CA 1
ATOM 662 C C . LYS A 1 82 ? 4.226 -23.566 -2.368 1.00 59.72 82 LYS A C 1
ATOM 664 O O . LYS A 1 82 ? 4.435 -24.558 -3.067 1.00 59.72 82 LYS A O 1
ATOM 669 N N . PRO A 1 83 ? 4.948 -22.446 -2.528 1.00 57.78 83 PRO A N 1
ATOM 670 C CA . PRO A 1 83 ? 6.215 -22.492 -3.238 1.00 57.78 83 PRO A CA 1
ATOM 671 C C . PRO A 1 83 ? 7.159 -23.382 -2.423 1.00 57.78 83 PRO A C 1
ATOM 673 O O . PRO A 1 83 ? 7.383 -23.146 -1.238 1.00 57.78 83 PRO A O 1
ATOM 676 N N . ASN A 1 84 ? 7.688 -24.433 -3.046 1.00 59.34 84 ASN A N 1
ATOM 677 C CA . ASN A 1 84 ? 8.454 -25.478 -2.361 1.00 59.34 84 ASN A CA 1
ATOM 678 C C . ASN A 1 84 ? 9.803 -25.027 -1.771 1.00 59.34 84 ASN A C 1
ATOM 680 O O . ASN A 1 84 ? 10.518 -25.874 -1.251 1.00 59.34 84 ASN A O 1
ATOM 684 N N . ASN A 1 85 ? 10.171 -23.743 -1.799 1.00 65.44 85 ASN A N 1
ATOM 685 C CA . ASN A 1 85 ? 11.358 -23.270 -1.092 1.00 65.44 85 ASN A CA 1
ATOM 686 C C . ASN A 1 85 ? 11.384 -21.736 -0.934 1.00 65.44 85 ASN A C 1
ATOM 688 O O . ASN A 1 85 ? 11.912 -21.018 -1.784 1.00 65.44 85 ASN A O 1
ATOM 692 N N . THR A 1 86 ? 10.831 -21.214 0.164 1.00 70.56 86 THR A N 1
ATOM 693 C CA . THR A 1 86 ? 10.932 -19.781 0.508 1.00 70.56 86 THR A CA 1
ATOM 694 C C . THR A 1 86 ? 12.389 -19.337 0.706 1.00 70.56 86 THR A C 1
ATOM 696 O O . THR A 1 86 ? 12.720 -18.193 0.400 1.00 70.56 86 THR A O 1
ATOM 699 N N . SER A 1 87 ? 13.269 -20.238 1.164 1.00 75.81 87 SER A N 1
ATOM 700 C CA . SER A 1 87 ? 14.693 -19.947 1.378 1.00 75.81 87 SER A CA 1
ATOM 701 C C . SER A 1 87 ? 15.420 -19.707 0.054 1.00 75.81 87 SER A C 1
ATOM 703 O O . SER A 1 87 ? 16.124 -18.713 -0.074 1.00 75.81 87 SER A O 1
ATOM 705 N N . ASP A 1 88 ? 15.197 -20.550 -0.959 1.00 80.44 88 ASP A N 1
ATOM 706 C CA . ASP A 1 88 ? 15.815 -20.375 -2.285 1.00 80.44 88 ASP A CA 1
ATOM 707 C C . ASP A 1 88 ? 15.385 -19.072 -2.950 1.00 80.44 88 ASP A C 1
ATOM 709 O O . ASP A 1 88 ? 16.166 -18.454 -3.671 1.00 80.44 88 ASP A O 1
ATOM 713 N N . PHE A 1 89 ? 14.125 -18.668 -2.762 1.00 81.25 89 PHE A N 1
ATOM 714 C CA . PHE A 1 89 ? 13.661 -17.389 -3.283 1.00 81.25 89 PHE A CA 1
ATOM 715 C C . PHE A 1 89 ? 14.380 -16.233 -2.588 1.00 81.25 89 PHE A C 1
ATOM 717 O O . PHE A 1 89 ? 14.927 -15.378 -3.277 1.00 81.25 89 PHE A O 1
ATOM 724 N N . PHE A 1 90 ? 14.431 -16.237 -1.252 1.00 82.31 90 PHE A N 1
ATOM 725 C CA . PHE A 1 90 ? 15.121 -15.203 -0.481 1.00 82.31 90 PHE A CA 1
ATOM 726 C C . PHE A 1 90 ? 16.594 -15.065 -0.888 1.00 82.31 90 PHE A C 1
ATOM 728 O O . PHE A 1 90 ? 17.053 -13.960 -1.168 1.00 82.31 90 PHE A O 1
ATOM 735 N N . GLU A 1 91 ? 17.311 -16.183 -1.021 1.00 88.56 91 GLU A N 1
ATOM 736 C CA . GLU A 1 91 ? 18.712 -16.196 -1.460 1.00 88.56 91 GLU A CA 1
ATOM 737 C C . GLU A 1 91 ? 18.916 -15.577 -2.850 1.00 88.56 91 GLU A C 1
ATOM 739 O O . GLU A 1 91 ? 19.952 -14.965 -3.103 1.00 88.56 91 GLU A O 1
ATOM 744 N N . LYS A 1 92 ? 17.924 -15.687 -3.743 1.00 86.44 92 LYS A N 1
ATOM 745 C CA . LYS A 1 92 ? 17.968 -15.092 -5.088 1.00 86.44 92 LYS A CA 1
ATOM 746 C C . LYS A 1 92 ? 17.690 -13.587 -5.115 1.00 86.44 92 LYS A C 1
ATOM 748 O O . LYS A 1 92 ? 18.036 -12.960 -6.112 1.00 86.44 92 LYS A O 1
ATOM 753 N N . VAL A 1 93 ? 17.038 -13.022 -4.094 1.00 87.69 93 VAL A N 1
ATOM 754 C CA . VAL A 1 93 ? 16.575 -11.616 -4.105 1.00 87.69 93 VAL A CA 1
ATOM 755 C C . VAL A 1 93 ? 17.142 -10.743 -2.984 1.00 87.69 93 VAL A C 1
ATOM 757 O O . VAL A 1 93 ? 16.799 -9.565 -2.910 1.00 87.69 93 VAL A O 1
ATOM 760 N N . LYS A 1 94 ? 17.978 -11.292 -2.099 1.00 85.56 94 LYS A N 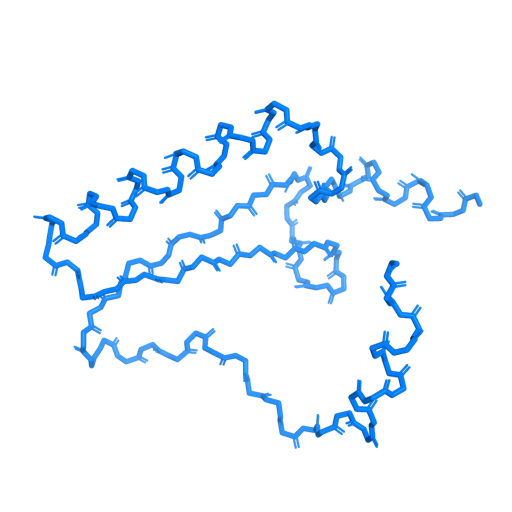1
ATOM 761 C CA . LYS A 1 94 ? 18.659 -10.510 -1.059 1.00 85.56 94 LYS A CA 1
ATOM 762 C C . LYS A 1 94 ? 19.590 -9.454 -1.677 1.00 85.56 94 LYS A C 1
ATOM 764 O O . LYS A 1 94 ? 20.200 -9.702 -2.718 1.00 85.56 94 LYS A O 1
ATOM 769 N N . PHE A 1 95 ? 19.681 -8.300 -1.018 1.00 76.06 95 PHE A N 1
ATOM 770 C CA . PHE A 1 95 ? 20.566 -7.185 -1.372 1.00 76.06 95 PHE A CA 1
ATOM 771 C C . PHE A 1 95 ? 21.845 -7.217 -0.537 1.00 76.06 95 PHE A C 1
ATOM 773 O O . PHE A 1 95 ? 21.753 -7.625 0.646 1.00 76.06 95 PHE A O 1
#

Secondary structure (DSSP, 8-state):
-HHHHHHHHS--GGGS-HHHHHHHHHHHHHHHHHHHHTT-SEEEEE---SGGGT--SSS---EEEEE-TT-S---S----S--S-HHHHHHHH--

pLDDT: mean 85.69, std 14.82, range [44.88, 98.5]

InterPro domains:
  IPR011146 HIT-like domain [PF01230] (26-69)
  IPR011146 HIT-like domain [PS51084] (1-74)
  IPR019808 Histidine triad, conserved site [PS00892] (48-66)
  IPR036265 HIT-like superfamily [G3DSA:3.30.428.10] (9-95)
  IPR036265 HIT-like superfamily [SSF54197] (17-77)

Solvent-accessible surface area (backbone atoms only — not comparable to full-atom values): 6033 Å² total; per-residue (Å²): 123,68,68,70,59,51,44,77,61,32,38,34,74,88,75,58,51,73,68,55,49,52,53,49,50,54,50,54,51,52,48,51,54,52,43,44,79,71,74,30,77,46,65,49,78,46,65,48,62,36,62,92,58,64,33,84,60,67,50,66,63,72,49,77,46,81,31,52,85,87,70,81,76,78,89,66,84,83,70,89,70,72,74,94,50,68,62,64,52,48,72,74,68,67,131